Protein AF-A0A7W1KRD4-F1 (afdb_monomer)

Radius of gyration: 26.6 Å; Cα contacts (8 Å, |Δi|>4): 70; chains: 1; bounding box: 88×49×61 Å

Foldseek 3Di:
DDDDDDDPDDDDDDDDPPPDDCVNVVVCPPVPDPPDPCDPCVCVCVVDPDVVNDDPPPPDDDDDDDDDPDPDDPVLVVLLLVLLCQFQNDPCSVVQQQQELDPNHHHQPPQPDDRDPPDDDSGSDGSVSSNVVSNVNGPDDDDPVNVPD

pLDDT: mean 76.21, std 18.36, range [32.31, 97.69]

Sequence (149 aa):
MSEEPEGGGPQEGGSAPHWKTLEQQPDAITAGAPTTPPAEDADRDQENPTPGARTPLEAESASLKKPRYVAAGLPAIYQTTRFAMREMGLARSAKTLLKVNQKNGFDCQSCAWPSPDHERQVAEFCENGAKAIADEGTTKRVTAKFFRE

Solvent-accessible surface area (backbone atoms only — not comparable to full-atom values): 10209 Å² total; per-residue (Å²): 134,90,85,84,86,83,84,87,68,84,87,79,86,78,79,72,64,94,78,71,49,68,90,78,36,78,87,52,74,82,69,59,76,81,80,66,69,77,56,98,60,72,60,54,69,69,77,69,55,58,93,86,70,68,75,79,85,73,89,66,81,87,80,89,71,86,80,76,94,62,97,72,51,70,70,51,52,51,51,37,54,53,49,19,34,71,33,36,32,65,71,51,29,54,58,48,59,69,24,42,52,36,97,95,44,46,73,54,96,79,68,88,68,88,79,68,92,81,75,74,65,82,74,55,69,52,54,67,54,49,48,52,52,19,61,76,50,36,69,80,74,90,51,76,76,74,75,73,121

Secondary structure (DSSP, 8-state):
-----------------TT--GGG-GGGTTS-S------TTTTHHHHSPPTT-PPP---SPPPP-PPPS-S-SHHHHHHHHHHHHHHH-HHHHHHHHTTBT-TTSB--TT--S---SS---TT---HHHHHHHHHHT------GGGG--

Mean predicted aligned error: 16.2 Å

Structure (mmCIF, N/CA/C/O backbone):
data_AF-A0A7W1KRD4-F1
#
_entry.id   AF-A0A7W1KRD4-F1
#
loop_
_atom_site.group_PDB
_atom_site.id
_atom_site.type_symbol
_atom_site.label_atom_id
_atom_site.label_alt_id
_atom_site.label_comp_id
_atom_site.label_asym_id
_atom_site.label_entity_id
_atom_site.label_seq_id
_atom_site.pdbx_PDB_ins_code
_atom_site.Cartn_x
_atom_site.Cartn_y
_atom_site.Cartn_z
_atom_site.occupancy
_atom_site.B_iso_or_equiv
_atom_site.auth_seq_id
_atom_site.auth_comp_id
_atom_site.auth_asym_id
_atom_site.auth_atom_id
_atom_site.pdbx_PDB_model_num
ATOM 1 N N . MET A 1 1 ? 62.504 -36.669 -42.519 1.00 40.53 1 MET A N 1
ATOM 2 C CA . MET A 1 1 ? 62.037 -35.947 -41.328 1.00 40.53 1 MET A CA 1
ATOM 3 C C . MET A 1 1 ? 60.540 -36.130 -41.253 1.00 40.53 1 MET A C 1
ATOM 5 O O . MET A 1 1 ? 59.814 -35.514 -42.020 1.00 40.53 1 MET A O 1
ATOM 9 N N . SER A 1 2 ? 60.129 -37.093 -40.437 1.00 38.00 2 SER A N 1
ATOM 10 C CA . SER A 1 2 ? 58.784 -37.165 -39.876 1.00 38.00 2 SER A CA 1
ATOM 11 C C . SER A 1 2 ? 58.541 -35.909 -39.046 1.00 38.00 2 SER A C 1
ATOM 13 O O . SER A 1 2 ? 59.495 -35.491 -38.402 1.00 38.00 2 SER A O 1
ATOM 15 N N . GLU A 1 3 ? 57.328 -35.354 -39.080 1.00 33.25 3 GLU A N 1
ATOM 16 C CA . GLU A 1 3 ? 56.635 -34.698 -37.953 1.00 33.25 3 GLU A CA 1
ATOM 17 C C . GLU A 1 3 ? 55.342 -34.025 -38.457 1.00 33.25 3 GLU A C 1
ATOM 19 O O . GLU A 1 3 ? 55.334 -32.890 -38.911 1.00 33.25 3 GLU A O 1
ATOM 24 N N . GLU A 1 4 ? 54.245 -34.775 -38.396 1.00 39.38 4 GLU A N 1
ATOM 25 C CA . GLU A 1 4 ? 52.980 -34.340 -37.780 1.00 39.38 4 GLU A CA 1
ATOM 26 C C . GLU A 1 4 ? 52.680 -35.393 -36.684 1.00 39.38 4 GLU A C 1
ATOM 28 O O . GLU A 1 4 ? 53.313 -36.460 -36.748 1.00 39.38 4 GLU A O 1
ATOM 33 N N . PRO A 1 5 ? 51.737 -35.228 -35.728 1.00 50.12 5 PRO A N 1
ATOM 34 C CA . PRO A 1 5 ? 50.740 -34.156 -35.535 1.00 50.12 5 PRO A CA 1
ATOM 35 C C . PRO A 1 5 ? 50.562 -33.715 -34.056 1.00 50.12 5 PRO A C 1
ATOM 37 O O . PRO A 1 5 ? 50.857 -34.481 -33.161 1.00 50.12 5 PRO A O 1
ATOM 40 N N . GLU A 1 6 ? 49.947 -32.565 -33.775 1.00 36.97 6 GLU A N 1
ATOM 41 C CA . GLU A 1 6 ? 49.145 -32.335 -32.547 1.00 36.97 6 GLU A CA 1
ATOM 42 C C . GL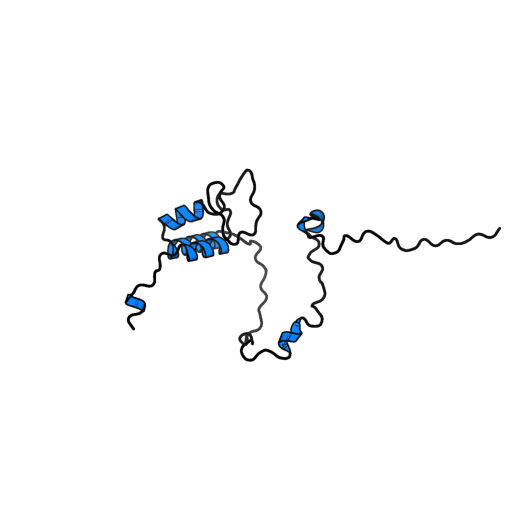U A 1 6 ? 48.163 -31.193 -32.920 1.00 36.97 6 GLU A C 1
ATOM 44 O O . GLU A 1 6 ? 48.573 -30.074 -33.203 1.00 36.97 6 GLU A O 1
ATOM 49 N N . GLY A 1 7 ? 46.863 -31.404 -33.120 1.00 32.31 7 GLY A N 1
ATOM 50 C CA . GLY A 1 7 ? 45.962 -31.917 -32.095 1.00 32.31 7 GLY A CA 1
ATOM 51 C C . GLY A 1 7 ? 45.427 -30.799 -31.186 1.00 32.31 7 GLY A C 1
ATOM 52 O O . GLY A 1 7 ? 45.395 -30.971 -29.976 1.00 32.31 7 GLY A O 1
ATOM 53 N N . GLY A 1 8 ? 45.036 -29.637 -31.726 1.00 32.34 8 GLY A N 1
ATOM 54 C CA . GLY A 1 8 ? 44.386 -28.578 -30.942 1.00 32.34 8 GLY A CA 1
ATOM 55 C C . GLY A 1 8 ? 42.960 -28.974 -30.548 1.00 32.34 8 GLY A C 1
ATOM 56 O O . GLY A 1 8 ? 42.023 -28.737 -31.309 1.00 32.34 8 GLY A O 1
ATOM 57 N N . GLY A 1 9 ? 42.811 -29.622 -29.391 1.00 33.19 9 GLY A N 1
ATOM 58 C CA . GLY A 1 9 ? 41.522 -30.029 -28.828 1.00 33.19 9 GLY A CA 1
ATOM 59 C C . GLY A 1 9 ? 40.587 -28.852 -28.490 1.00 33.19 9 GLY A C 1
ATOM 60 O O . GLY A 1 9 ? 41.023 -27.697 -28.452 1.00 33.19 9 GLY A O 1
ATOM 61 N N . PRO A 1 10 ? 39.290 -29.122 -28.238 1.00 38.72 10 PRO A N 1
ATOM 62 C CA . PRO A 1 10 ? 38.333 -28.106 -27.812 1.00 38.72 10 PRO A CA 1
ATOM 63 C C . PRO A 1 10 ? 38.796 -27.480 -26.496 1.00 38.72 10 PRO A C 1
ATOM 65 O O . PRO A 1 10 ? 39.140 -28.193 -25.556 1.00 38.72 10 PRO A O 1
ATOM 68 N N . GLN A 1 11 ? 38.801 -26.149 -26.430 1.00 41.66 11 GLN A N 1
ATOM 69 C CA . GLN A 1 11 ? 39.089 -25.425 -25.197 1.00 41.66 11 GLN A CA 1
ATOM 70 C C . GLN A 1 11 ? 37.973 -25.699 -24.182 1.00 41.66 11 GL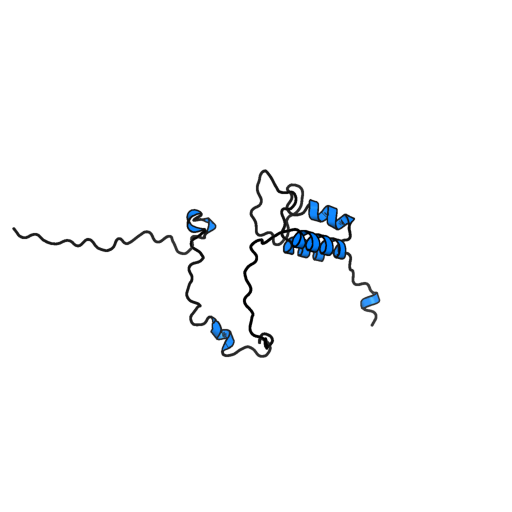N A C 1
ATOM 72 O O . GLN A 1 11 ? 36.899 -25.099 -24.234 1.00 41.66 11 GLN A O 1
ATOM 77 N N . GLU A 1 12 ? 38.229 -26.629 -23.268 1.00 38.78 12 GLU A N 1
ATOM 78 C CA . GLU A 1 12 ? 37.492 -26.738 -22.019 1.00 38.78 12 GLU A CA 1
ATOM 79 C C . GLU A 1 12 ? 37.867 -25.578 -21.091 1.00 38.78 12 GLU A C 1
ATOM 81 O O . GLU A 1 12 ? 39.041 -25.245 -20.930 1.00 38.78 12 GLU A O 1
ATOM 86 N N . GLY A 1 13 ? 36.868 -25.039 -20.391 1.00 32.38 13 GLY A N 1
ATOM 87 C CA . GLY A 1 13 ? 37.102 -24.570 -19.027 1.00 32.38 13 GLY A CA 1
ATOM 88 C C . GLY A 1 13 ? 36.900 -23.086 -18.766 1.00 32.38 13 GLY A C 1
ATOM 89 O O . GLY A 1 13 ? 37.839 -22.350 -18.487 1.00 32.38 13 GLY A O 1
ATOM 90 N N . GLY A 1 14 ? 35.634 -22.695 -18.686 1.00 32.91 14 GLY A N 1
ATOM 91 C CA . GLY A 1 14 ? 35.208 -21.532 -17.920 1.00 32.91 14 GLY A CA 1
ATOM 92 C C . GLY A 1 14 ? 33.809 -21.710 -17.344 1.00 32.91 14 GLY A C 1
ATOM 93 O O . GLY A 1 14 ? 33.053 -20.747 -17.309 1.00 32.91 14 GLY A O 1
ATOM 94 N N . SER A 1 15 ? 33.416 -22.931 -16.951 1.00 49.50 15 SER A N 1
ATOM 95 C CA . SER A 1 15 ? 32.125 -23.140 -16.286 1.00 49.50 15 SER A CA 1
ATOM 96 C C . SER A 1 15 ? 32.127 -22.357 -14.981 1.00 49.50 15 SER A C 1
ATOM 98 O O . SER A 1 15 ? 32.774 -22.747 -14.006 1.00 49.50 15 SER A O 1
ATOM 100 N N . ALA A 1 16 ? 31.371 -21.262 -14.946 1.00 51.75 16 ALA A N 1
ATOM 101 C CA . ALA A 1 16 ? 30.942 -20.688 -13.687 1.00 51.75 16 ALA A CA 1
ATOM 102 C C . ALA A 1 16 ? 30.311 -21.819 -12.852 1.00 51.75 16 ALA A C 1
ATOM 104 O O . ALA A 1 16 ? 29.586 -22.656 -13.400 1.00 51.75 16 ALA A O 1
ATOM 105 N N . PRO A 1 17 ? 30.622 -21.920 -11.553 1.00 52.38 17 PRO A N 1
ATOM 106 C CA . PRO A 1 17 ? 30.023 -22.953 -10.729 1.00 52.38 17 PRO A CA 1
ATOM 107 C C . PRO A 1 17 ? 28.499 -22.765 -10.720 1.00 52.38 17 PRO A C 1
ATOM 109 O O . PRO A 1 17 ? 28.021 -21.635 -10.626 1.00 52.38 17 PRO A O 1
ATOM 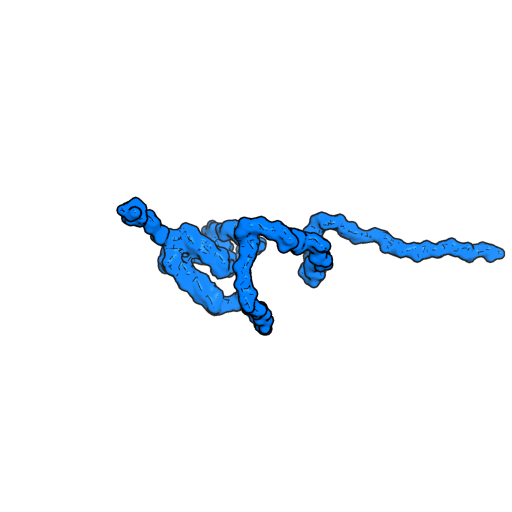112 N N . HIS A 1 18 ? 27.753 -23.873 -10.813 1.00 54.81 18 HIS A N 1
ATOM 113 C CA . HIS A 1 18 ? 26.295 -23.900 -11.035 1.00 54.81 18 HIS A CA 1
ATOM 114 C C . HIS A 1 18 ? 25.454 -23.117 -10.005 1.00 54.81 18 HIS A C 1
ATOM 116 O O . HIS A 1 18 ? 24.261 -22.926 -10.203 1.00 54.81 18 HIS A O 1
ATOM 122 N N . TRP A 1 19 ? 26.060 -22.703 -8.891 1.00 55.59 19 TRP A N 1
ATOM 123 C CA . TRP A 1 19 ? 25.405 -22.013 -7.786 1.00 55.59 19 TRP A CA 1
ATOM 124 C C . TRP A 1 19 ? 25.531 -20.486 -7.845 1.00 55.59 19 TRP A C 1
ATOM 126 O O . TRP A 1 19 ? 24.918 -19.810 -7.019 1.00 55.59 19 TRP A O 1
ATOM 136 N N . LYS A 1 20 ? 26.320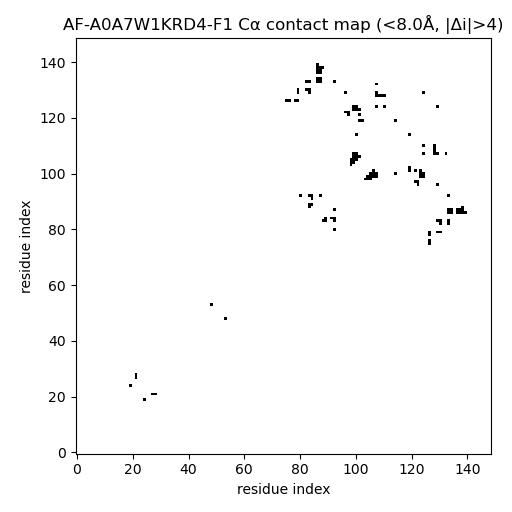 -19.919 -8.773 1.00 52.38 20 LYS A N 1
ATOM 137 C CA . LYS A 1 20 ? 26.420 -18.458 -8.895 1.00 52.38 20 LYS A CA 1
ATOM 138 C C . LYS A 1 20 ? 25.069 -17.886 -9.311 1.00 52.38 20 LYS A C 1
ATOM 140 O O . LYS A 1 20 ? 24.568 -18.193 -10.390 1.00 52.38 20 LYS A O 1
ATOM 145 N N . THR A 1 21 ? 24.492 -17.054 -8.453 1.00 59.69 21 THR A N 1
ATOM 146 C CA . THR A 1 21 ? 23.203 -16.410 -8.708 1.00 59.69 21 THR A CA 1
ATOM 147 C C . THR A 1 21 ? 23.366 -15.244 -9.684 1.00 59.69 21 THR A C 1
ATOM 149 O O . THR A 1 21 ? 24.465 -14.712 -9.861 1.00 59.69 21 THR A O 1
ATOM 152 N N . LEU A 1 22 ? 22.260 -14.815 -10.302 1.00 55.72 22 LEU A N 1
ATOM 153 C CA . LEU A 1 22 ? 22.219 -13.650 -11.200 1.00 55.72 22 LEU A CA 1
ATOM 154 C C . LEU A 1 22 ? 22.800 -12.381 -10.545 1.00 55.72 22 LEU A C 1
ATOM 156 O O . LEU A 1 22 ? 23.407 -11.548 -11.207 1.00 55.72 22 LEU A O 1
ATOM 160 N N . GLU A 1 23 ? 22.662 -12.267 -9.224 1.00 57.00 23 GLU A N 1
ATOM 161 C CA . GLU A 1 23 ? 23.178 -11.161 -8.410 1.00 57.00 23 GLU A CA 1
ATOM 162 C C . GLU A 1 23 ? 24.715 -11.076 -8.413 1.00 57.00 23 GLU A C 1
ATOM 164 O O . GLU A 1 23 ? 25.288 -10.014 -8.186 1.00 57.00 23 GLU A O 1
ATOM 169 N N . GLN A 1 24 ? 25.393 -12.186 -8.718 1.00 63.31 24 GLN A N 1
ATOM 170 C CA . GLN A 1 24 ? 26.851 -12.296 -8.790 1.00 63.31 24 GLN A CA 1
ATOM 171 C C . GLN A 1 24 ? 27.393 -12.170 -10.229 1.00 63.31 24 GLN A C 1
ATOM 173 O O . GLN A 1 24 ? 28.606 -12.273 -10.421 1.00 63.31 24 GLN A O 1
ATOM 178 N N . GLN A 1 25 ? 26.520 -11.972 -11.229 1.00 66.56 25 GLN A N 1
ATOM 179 C CA . GLN A 1 25 ? 26.861 -11.817 -12.655 1.00 66.56 25 GLN A CA 1
ATOM 180 C C . GLN A 1 25 ? 26.004 -10.705 -13.298 1.00 66.56 25 GLN A C 1
ATOM 182 O O . GLN A 1 25 ? 25.078 -10.983 -14.065 1.00 66.56 25 GLN A O 1
ATOM 187 N N . PRO A 1 26 ? 26.264 -9.428 -12.957 1.00 56.81 26 PRO A N 1
ATOM 188 C CA . PRO A 1 26 ? 25.439 -8.294 -13.386 1.00 56.81 26 PRO A CA 1
ATOM 189 C C . PRO A 1 26 ? 25.455 -8.047 -14.907 1.00 56.81 26 PRO A C 1
ATOM 191 O O . PRO A 1 26 ? 24.578 -7.373 -15.441 1.00 56.81 26 PRO A O 1
ATOM 194 N N . ASP A 1 27 ? 26.425 -8.606 -15.622 1.00 69.81 27 ASP A N 1
ATOM 195 C CA . ASP A 1 27 ? 26.539 -8.620 -17.080 1.00 69.81 27 ASP A CA 1
ATOM 196 C C . ASP A 1 27 ? 25.599 -9.634 -17.762 1.00 69.81 27 ASP A C 1
ATOM 198 O O . ASP A 1 27 ? 25.303 -9.497 -18.949 1.00 69.81 27 ASP A O 1
ATOM 202 N N . ALA A 1 28 ? 25.054 -10.598 -17.013 1.00 58.78 28 ALA A N 1
ATOM 203 C CA . ALA A 1 28 ? 24.151 -11.638 -17.512 1.00 58.78 28 ALA A CA 1
ATOM 204 C C . ALA A 1 28 ? 22.652 -11.327 -17.305 1.00 58.78 28 ALA A C 1
ATOM 206 O O . ALA A 1 28 ? 21.801 -12.161 -17.616 1.00 58.78 28 ALA A O 1
ATOM 207 N N . ILE A 1 29 ? 22.298 -10.129 -16.815 1.00 57.09 29 ILE A N 1
ATOM 208 C CA . ILE A 1 29 ? 20.912 -9.742 -16.467 1.00 57.09 29 ILE A CA 1
ATOM 209 C C . ILE A 1 29 ? 19.933 -9.885 -17.653 1.00 57.09 29 ILE A C 1
ATOM 211 O O . ILE A 1 29 ? 18.743 -10.124 -17.451 1.00 57.09 29 ILE A O 1
ATOM 215 N N . THR A 1 30 ? 20.412 -9.790 -18.897 1.00 54.19 30 THR A N 1
ATOM 216 C CA . THR A 1 30 ? 19.589 -9.908 -20.116 1.00 54.19 30 THR A CA 1
ATOM 217 C C . THR A 1 30 ? 19.561 -11.305 -20.736 1.00 54.19 30 THR A C 1
ATOM 219 O O . THR A 1 30 ? 18.824 -11.509 -21.700 1.00 54.19 30 THR A O 1
ATOM 222 N N . ALA A 1 31 ? 20.311 -12.276 -20.205 1.00 61.22 31 ALA A N 1
ATOM 223 C CA . ALA A 1 31 ? 20.406 -13.618 -20.789 1.00 61.22 31 ALA A CA 1
ATOM 224 C C . ALA A 1 31 ? 19.120 -14.453 -20.622 1.00 61.22 31 ALA A C 1
ATOM 226 O O . ALA A 1 31 ? 18.972 -15.493 -21.263 1.00 61.22 31 ALA A O 1
ATOM 227 N N . GLY A 1 32 ? 18.181 -13.988 -19.787 1.00 55.59 32 GLY A N 1
ATOM 228 C CA . GLY A 1 32 ? 17.049 -14.787 -19.327 1.00 55.59 32 GLY A CA 1
ATOM 229 C C . GLY A 1 32 ? 17.516 -15.897 -18.383 1.00 55.59 32 GLY A C 1
ATOM 230 O O . GLY A 1 32 ? 18.684 -16.283 -18.373 1.00 55.59 32 GLY A O 1
ATOM 231 N N . ALA A 1 33 ? 16.612 -16.419 -17.553 1.00 54.88 33 ALA A N 1
ATOM 232 C CA . ALA A 1 33 ? 16.910 -17.682 -16.886 1.00 54.88 33 ALA A CA 1
ATOM 233 C C . ALA A 1 33 ? 17.191 -18.730 -17.980 1.00 54.88 33 ALA A C 1
ATOM 235 O O . ALA A 1 33 ? 16.473 -18.717 -18.989 1.00 54.88 33 ALA A O 1
ATOM 236 N N . PRO A 1 34 ? 18.200 -19.610 -17.824 1.00 57.84 34 PRO A N 1
ATOM 237 C CA . PRO A 1 34 ? 18.352 -20.741 -18.724 1.00 57.84 34 PRO A CA 1
ATOM 238 C C . PRO A 1 34 ? 16.986 -21.412 -18.833 1.00 57.84 34 PRO A C 1
ATOM 240 O O . PRO A 1 34 ? 16.377 -21.763 -17.820 1.00 57.84 34 PRO A O 1
ATOM 243 N N . THR A 1 35 ? 16.463 -21.496 -20.056 1.00 58.56 35 THR A N 1
ATOM 244 C CA . THR A 1 35 ? 15.227 -22.221 -20.327 1.00 58.56 35 THR A CA 1
ATOM 245 C C . THR A 1 35 ? 15.579 -23.690 -20.228 1.00 58.56 35 THR A C 1
ATOM 247 O O . THR A 1 35 ? 15.800 -24.374 -21.224 1.00 58.56 35 THR A O 1
ATOM 250 N N . THR A 1 36 ? 15.705 -24.180 -18.995 1.00 57.00 36 THR A N 1
ATOM 251 C CA . THR A 1 36 ? 15.602 -25.608 -18.754 1.00 57.00 36 THR A CA 1
ATOM 252 C C . THR A 1 36 ? 14.332 -26.037 -19.486 1.00 57.00 36 THR A C 1
ATOM 254 O O . THR A 1 36 ? 13.295 -25.377 -19.311 1.00 57.00 36 THR A O 1
ATOM 257 N N . PRO A 1 37 ? 14.394 -27.065 -20.351 1.00 61.28 37 PRO A N 1
ATOM 258 C CA . PRO A 1 37 ? 13.180 -27.688 -20.848 1.00 61.28 37 PRO A CA 1
ATOM 259 C C . PRO A 1 37 ? 12.255 -27.911 -19.647 1.00 61.28 37 PRO A C 1
ATOM 261 O O . PRO A 1 37 ? 12.776 -28.182 -18.555 1.00 61.28 37 PRO A O 1
ATOM 264 N N . PRO A 1 38 ? 10.925 -27.762 -19.793 1.00 64.00 38 PRO A N 1
ATOM 265 C CA . PRO A 1 38 ? 10.015 -28.194 -18.742 1.00 64.00 38 PRO A CA 1
ATOM 266 C C . PRO A 1 38 ? 10.504 -29.554 -18.251 1.00 64.00 38 PRO A C 1
ATOM 268 O O . PRO A 1 38 ? 10.852 -30.395 -19.087 1.00 64.00 38 PRO A O 1
ATOM 271 N N . ALA A 1 39 ? 10.653 -29.720 -16.933 1.00 68.19 39 ALA A N 1
ATOM 272 C CA . ALA A 1 39 ? 11.056 -31.009 -16.388 1.00 68.19 39 ALA A CA 1
ATOM 273 C C . ALA A 1 39 ? 10.183 -32.080 -17.055 1.00 68.19 39 ALA A C 1
ATOM 275 O O . ALA A 1 39 ? 8.987 -31.848 -17.240 1.00 68.19 39 ALA A O 1
ATOM 276 N N . GLU A 1 40 ? 10.775 -33.197 -17.486 1.00 73.25 40 GLU A N 1
ATOM 277 C CA . GLU A 1 40 ? 10.047 -34.224 -18.251 1.00 73.25 40 GLU A CA 1
ATOM 278 C C . GLU A 1 40 ? 8.795 -34.719 -17.499 1.00 73.25 40 GLU A C 1
ATOM 280 O O . GLU A 1 40 ? 7.865 -35.235 -18.109 1.00 73.25 40 GLU A O 1
ATOM 285 N N . ASP A 1 41 ? 8.752 -34.499 -16.182 1.00 72.56 41 ASP A N 1
ATOM 286 C CA . ASP A 1 41 ? 7.674 -34.812 -15.256 1.00 72.56 41 ASP A CA 1
ATOM 287 C C . ASP A 1 41 ? 6.988 -33.579 -14.623 1.00 72.56 41 ASP A C 1
ATOM 289 O O . ASP A 1 41 ? 6.301 -33.727 -13.612 1.00 72.56 41 ASP A O 1
ATOM 293 N N . ALA A 1 42 ? 7.121 -32.375 -15.197 1.00 66.94 42 ALA A N 1
ATOM 294 C CA . ALA A 1 42 ? 6.500 -31.144 -14.678 1.00 66.94 42 ALA A CA 1
ATOM 295 C C . ALA A 1 42 ? 4.971 -31.258 -14.524 1.00 66.94 42 ALA A C 1
ATOM 297 O O . ALA A 1 42 ? 4.387 -30.629 -13.642 1.00 66.94 42 ALA A O 1
ATOM 298 N N . ASP A 1 43 ? 4.348 -32.108 -15.342 1.00 70.44 43 ASP A N 1
ATOM 299 C CA . ASP A 1 43 ? 2.912 -32.372 -15.336 1.00 70.44 43 ASP A CA 1
ATOM 300 C C . ASP A 1 43 ? 2.542 -33.709 -14.665 1.00 70.44 43 ASP A C 1
ATOM 302 O O . ASP A 1 43 ? 1.377 -34.100 -14.692 1.00 70.44 43 ASP A O 1
ATOM 306 N N . ARG A 1 44 ? 3.481 -34.422 -14.020 1.00 69.19 44 ARG A N 1
ATOM 307 C CA . ARG A 1 44 ? 3.203 -35.725 -13.376 1.00 69.19 44 ARG A CA 1
ATOM 308 C C . ARG A 1 44 ? 2.104 -35.631 -12.317 1.00 69.19 44 ARG A C 1
ATOM 310 O O . ARG A 1 44 ? 1.295 -36.546 -12.173 1.00 69.19 44 ARG A O 1
ATOM 317 N N . ASP A 1 45 ? 2.016 -34.499 -11.624 1.00 64.19 45 ASP A N 1
ATOM 318 C CA . ASP A 1 45 ? 0.962 -34.237 -10.636 1.00 64.19 45 ASP A CA 1
ATOM 319 C C . ASP A 1 45 ? -0.439 -34.103 -11.276 1.00 64.19 45 ASP A C 1
ATOM 321 O O . ASP A 1 45 ? -1.454 -34.202 -10.582 1.00 64.19 45 ASP A O 1
ATOM 325 N N . GLN A 1 46 ? -0.513 -33.924 -12.602 1.00 69.94 46 GLN A N 1
ATOM 326 C CA . GLN A 1 46 ? -1.757 -33.910 -13.379 1.00 69.94 46 GLN A CA 1
ATOM 327 C C . GLN A 1 46 ? -2.205 -35.311 -13.823 1.00 69.94 46 GLN A C 1
ATOM 329 O O . GLN A 1 46 ? -3.378 -35.487 -14.151 1.00 69.94 46 GLN A O 1
ATOM 334 N N . GLU A 1 47 ? -1.317 -36.314 -13.835 1.00 74.25 47 GLU A N 1
ATOM 335 C CA . GLU A 1 47 ? -1.650 -37.679 -14.277 1.00 74.25 47 GLU A CA 1
ATOM 336 C C . GLU A 1 47 ? -2.559 -38.407 -13.276 1.00 74.25 47 GLU A C 1
ATOM 338 O O . GLU A 1 47 ? -3.421 -39.196 -13.667 1.00 74.25 47 GLU A O 1
ATOM 343 N N . ASN A 1 48 ? -2.399 -38.123 -11.978 1.00 73.25 48 ASN A N 1
ATOM 344 C CA . ASN A 1 48 ? -3.219 -38.698 -10.912 1.00 73.25 48 ASN A CA 1
ATOM 345 C C . ASN A 1 48 ? -3.550 -37.644 -9.837 1.00 73.25 48 ASN A C 1
ATOM 347 O O . ASN A 1 48 ? -3.012 -37.688 -8.726 1.00 73.25 48 ASN A O 1
ATOM 351 N N . PRO A 1 49 ? -4.405 -36.657 -10.162 1.00 68.50 49 PRO A N 1
ATOM 352 C CA . PRO A 1 49 ? -4.639 -35.516 -9.295 1.00 68.50 49 PRO A CA 1
ATOM 353 C C . PRO A 1 49 ? -5.339 -35.963 -8.012 1.00 68.50 49 PRO A C 1
ATOM 355 O O . PRO A 1 49 ? -6.359 -36.658 -8.051 1.00 68.50 49 PRO A O 1
ATOM 358 N N . THR A 1 50 ? -4.828 -35.510 -6.865 1.00 69.81 50 THR A N 1
ATOM 359 C CA . THR A 1 50 ? -5.484 -35.705 -5.566 1.00 69.81 50 THR A CA 1
ATOM 360 C C . THR A 1 50 ? -6.960 -35.294 -5.673 1.00 69.81 50 THR A C 1
ATOM 362 O O . THR A 1 50 ? -7.246 -34.183 -6.134 1.00 69.81 50 THR A O 1
ATOM 365 N N . PRO A 1 51 ? -7.927 -36.141 -5.269 1.00 67.75 51 PRO A N 1
ATOM 366 C CA . PRO A 1 51 ? -9.341 -35.784 -5.308 1.00 67.75 51 PRO A CA 1
ATOM 367 C C . PRO A 1 51 ? -9.595 -34.457 -4.576 1.00 67.75 51 PRO A C 1
ATOM 369 O O . PRO A 1 51 ? -9.330 -34.338 -3.384 1.00 67.75 51 PRO A O 1
ATOM 372 N N . GLY A 1 52 ? -10.078 -33.446 -5.304 1.00 68.50 52 GLY A N 1
ATOM 373 C CA . GLY A 1 52 ? -10.295 -32.085 -4.787 1.00 68.50 52 GLY A CA 1
ATOM 374 C C . GLY A 1 52 ? -9.173 -31.076 -5.077 1.00 68.50 52 GLY A C 1
ATOM 375 O O . GLY A 1 52 ? -9.390 -29.887 -4.881 1.00 68.50 52 GLY A O 1
ATOM 376 N N . ALA A 1 53 ? -8.027 -31.510 -5.609 1.00 72.06 53 ALA A N 1
ATOM 377 C CA . ALA A 1 53 ? -6.917 -30.648 -6.035 1.00 72.06 53 ALA A CA 1
ATOM 378 C C . ALA A 1 53 ? -6.978 -30.250 -7.522 1.00 72.06 53 ALA A C 1
ATOM 380 O O . ALA A 1 53 ? -6.017 -29.706 -8.060 1.00 72.06 53 ALA A O 1
ATOM 381 N N . ARG A 1 54 ? -8.096 -30.523 -8.211 1.00 66.62 54 ARG A N 1
ATOM 382 C CA . ARG A 1 54 ? -8.283 -30.056 -9.590 1.00 66.62 54 ARG A CA 1
ATOM 383 C C . ARG A 1 54 ? -8.578 -28.562 -9.578 1.00 66.62 54 ARG A C 1
ATOM 385 O O . ARG A 1 54 ? -9.470 -28.116 -8.854 1.00 66.62 54 ARG A O 1
ATOM 392 N N . THR A 1 55 ? -7.856 -27.808 -10.401 1.00 74.50 55 THR A N 1
ATOM 393 C CA . THR A 1 55 ? -8.236 -26.435 -10.727 1.00 74.50 55 THR A CA 1
ATOM 394 C C . THR A 1 55 ? -9.662 -26.428 -11.292 1.00 74.50 55 THR A C 1
ATOM 396 O O . THR A 1 55 ? -10.093 -27.413 -11.908 1.00 74.50 55 THR A O 1
ATOM 399 N N . PRO A 1 56 ? -10.446 -25.363 -11.055 1.00 78.19 56 PRO A N 1
ATOM 400 C CA . PRO A 1 56 ? -11.749 -25.217 -11.689 1.00 78.19 56 PRO A CA 1
ATOM 401 C C . PRO A 1 56 ? -11.623 -25.400 -13.205 1.00 78.19 56 PRO A C 1
ATOM 403 O O . PRO A 1 56 ? -10.672 -24.908 -13.806 1.00 78.19 56 PRO A O 1
ATOM 406 N N . LEU A 1 57 ? -12.575 -26.108 -13.818 1.00 76.75 57 LEU A N 1
ATOM 407 C CA . LEU A 1 57 ? -12.604 -26.267 -15.271 1.00 76.75 57 LEU A CA 1
ATOM 408 C C . LEU A 1 57 ? -12.821 -24.894 -15.915 1.00 76.75 57 LEU A C 1
ATOM 410 O O . LEU A 1 57 ? -13.922 -24.342 -15.866 1.00 76.75 57 LEU A O 1
ATOM 414 N N . GLU A 1 58 ? -11.770 -24.345 -16.512 1.00 78.12 58 GLU A N 1
ATOM 415 C CA . GLU A 1 58 ? -11.849 -23.138 -17.325 1.00 78.12 58 GLU A CA 1
ATOM 416 C C . GLU A 1 58 ? -12.476 -23.516 -18.674 1.00 78.12 58 GLU A C 1
ATOM 418 O O . GLU A 1 58 ? -11.829 -24.071 -19.556 1.00 78.12 58 GLU A O 1
ATOM 423 N N . ALA A 1 59 ? -13.785 -23.286 -18.808 1.00 76.94 59 ALA A N 1
ATOM 424 C CA . ALA A 1 59 ? -14.549 -23.656 -20.003 1.00 76.94 59 ALA A CA 1
ATOM 425 C C . ALA A 1 59 ? -14.191 -22.819 -21.248 1.00 76.94 59 ALA A C 1
ATOM 427 O O . ALA A 1 59 ? -14.537 -23.199 -22.366 1.00 76.94 59 ALA A O 1
ATOM 428 N N . GLU A 1 60 ? -13.515 -21.683 -21.064 1.00 82.75 60 GLU A N 1
ATOM 429 C CA . GLU A 1 60 ? -13.117 -20.772 -22.135 1.00 82.75 60 GLU A CA 1
ATOM 430 C C . GLU A 1 60 ? -11.601 -20.815 -22.352 1.00 82.75 60 GLU A C 1
ATOM 432 O O . GLU A 1 6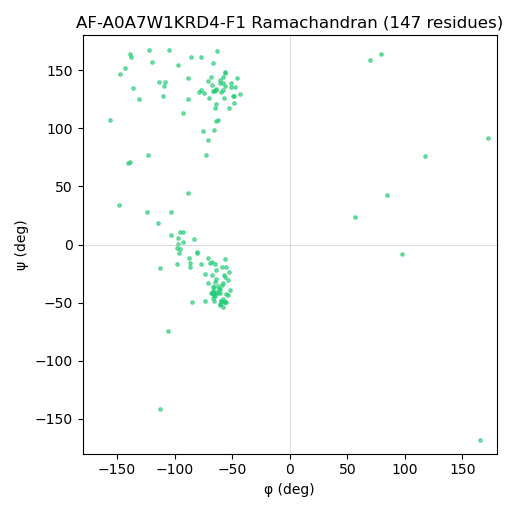0 ? -10.817 -20.770 -21.408 1.00 82.75 60 GLU A O 1
ATOM 437 N N . SER A 1 61 ? -11.173 -20.852 -23.614 1.00 79.69 61 SER A N 1
ATOM 438 C CA . SER A 1 61 ? -9.757 -20.747 -23.972 1.00 79.69 61 SER A CA 1
ATOM 439 C C . SER A 1 61 ? -9.205 -19.354 -23.651 1.00 79.69 61 SER A C 1
ATOM 441 O O . SER A 1 61 ? -9.830 -18.348 -24.000 1.00 79.69 61 SER A O 1
ATOM 443 N N . ALA A 1 62 ? -8.000 -19.277 -23.081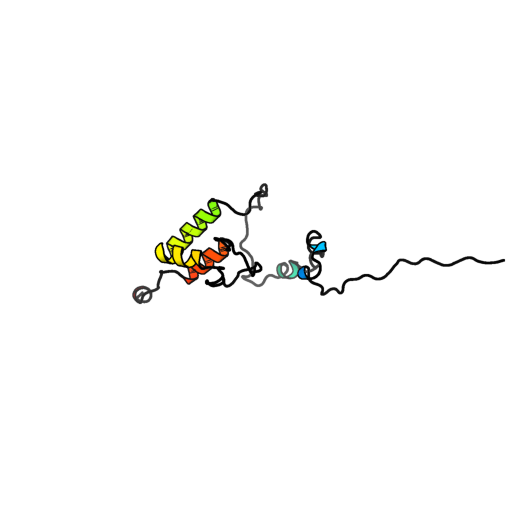 1.00 81.62 62 ALA A N 1
ATOM 444 C CA . ALA A 1 62 ? -7.330 -18.009 -22.803 1.00 81.62 62 ALA A CA 1
ATOM 445 C C . ALA A 1 62 ? -7.151 -17.157 -24.078 1.00 81.62 62 ALA A C 1
ATOM 447 O O . ALA A 1 62 ? -6.569 -17.596 -25.070 1.00 81.62 62 ALA A O 1
ATOM 448 N N . SER A 1 63 ? -7.621 -15.904 -24.053 1.00 83.50 63 SER A N 1
ATOM 449 C CA . SER A 1 63 ? -7.425 -14.959 -25.159 1.00 83.50 63 SER A CA 1
ATOM 450 C C . SER A 1 63 ? -6.116 -14.183 -24.990 1.00 83.50 63 SER A C 1
ATOM 452 O O . SER A 1 63 ? -5.940 -13.488 -23.983 1.00 83.50 63 SER A O 1
ATOM 454 N N . LEU A 1 64 ? -5.234 -14.211 -25.990 1.00 87.44 64 LEU A N 1
ATOM 455 C CA . LEU A 1 64 ? -4.041 -13.364 -26.000 1.00 87.44 64 LEU A CA 1
ATOM 456 C C . LEU A 1 64 ? -4.402 -11.933 -26.419 1.00 87.44 64 LEU A C 1
ATOM 458 O O . LEU A 1 64 ? -5.073 -11.701 -27.424 1.00 87.44 64 LEU A O 1
ATOM 462 N N . LYS A 1 65 ? -3.930 -10.951 -25.649 1.00 87.19 65 LYS A N 1
ATOM 463 C CA . LYS A 1 65 ? -4.055 -9.518 -25.952 1.00 87.19 65 LYS A CA 1
ATOM 464 C C . LYS A 1 65 ? -2.662 -8.911 -26.083 1.00 87.19 65 LYS A C 1
ATOM 466 O O . LYS A 1 65 ? -1.700 -9.433 -25.526 1.00 87.19 65 LYS A O 1
ATOM 471 N N . LYS A 1 66 ? -2.552 -7.787 -26.798 1.00 88.88 66 LYS A N 1
ATOM 472 C CA . LYS A 1 66 ? -1.286 -7.043 -26.876 1.00 88.88 66 LYS A CA 1
ATOM 473 C C . LYS A 1 66 ? -0.831 -6.636 -25.461 1.00 88.88 66 LYS A C 1
ATOM 475 O O . LYS A 1 66 ? -1.663 -6.112 -24.712 1.00 88.88 66 LYS A O 1
ATOM 480 N N . PRO A 1 67 ? 0.451 -6.841 -25.103 1.00 83.81 67 PRO A N 1
ATOM 481 C CA . PRO A 1 67 ? 0.983 -6.420 -23.813 1.00 83.81 67 PRO A CA 1
ATOM 482 C C . PRO A 1 67 ? 0.787 -4.923 -23.573 1.00 83.81 67 PRO A C 1
ATOM 484 O O . PRO A 1 67 ? 0.802 -4.111 -24.501 1.00 83.81 67 PRO A O 1
ATOM 487 N N . ARG A 1 68 ? 0.616 -4.543 -22.306 1.00 78.50 68 ARG A N 1
ATOM 488 C CA . ARG A 1 68 ? 0.660 -3.135 -21.909 1.00 78.50 68 ARG A CA 1
ATOM 489 C C . ARG A 1 68 ? 2.120 -2.687 -21.872 1.00 78.50 68 ARG A C 1
ATOM 491 O O . ARG A 1 68 ? 2.951 -3.363 -21.283 1.00 78.50 68 ARG A O 1
ATOM 498 N N . TYR A 1 69 ? 2.409 -1.532 -22.466 1.00 79.19 69 TYR A N 1
ATOM 499 C CA . TYR A 1 69 ? 3.761 -0.957 -22.498 1.00 79.19 69 TYR A CA 1
ATOM 500 C C . TYR A 1 69 ? 4.152 -0.219 -21.212 1.00 79.19 69 TYR A C 1
ATOM 502 O O . TYR A 1 69 ? 5.285 0.228 -21.082 1.00 79.19 69 TYR A O 1
ATOM 510 N N . VAL A 1 70 ? 3.220 -0.062 -20.270 1.00 78.00 70 VAL A N 1
ATOM 511 C CA . VAL A 1 70 ? 3.460 0.637 -19.007 1.00 78.00 70 VAL A CA 1
ATOM 512 C C . VAL A 1 70 ? 2.949 -0.231 -17.864 1.00 78.00 70 VAL A C 1
ATOM 514 O O . VAL A 1 70 ? 1.789 -0.644 -17.876 1.00 78.00 70 VAL A O 1
ATOM 517 N N . ALA A 1 71 ? 3.822 -0.506 -16.893 1.00 71.94 71 ALA A N 1
ATOM 518 C CA . ALA A 1 71 ? 3.515 -1.320 -15.716 1.00 71.94 71 ALA A CA 1
ATOM 519 C C . ALA A 1 71 ? 2.902 -0.510 -14.554 1.00 71.94 71 ALA A C 1
ATOM 521 O O . ALA A 1 71 ? 2.316 -1.088 -13.644 1.00 71.94 71 ALA A O 1
ATOM 522 N N . ALA A 1 72 ? 3.005 0.824 -14.589 1.00 77.12 72 ALA A N 1
ATOM 523 C CA . ALA A 1 72 ? 2.518 1.736 -13.553 1.00 77.12 72 ALA A CA 1
ATOM 524 C C . ALA A 1 72 ? 1.831 2.974 -14.161 1.00 77.12 72 ALA A C 1
ATOM 526 O O . ALA A 1 72 ? 2.025 3.301 -15.328 1.00 77.12 72 ALA A O 1
ATOM 527 N N . GLY A 1 73 ? 1.013 3.685 -13.384 1.00 85.19 73 GLY A N 1
ATOM 528 C CA . GLY A 1 73 ? 0.389 4.928 -13.845 1.00 85.19 73 GLY A CA 1
ATOM 529 C C . GLY A 1 73 ? -0.765 5.397 -12.968 1.00 85.19 73 GLY A C 1
ATOM 530 O O . GLY A 1 73 ? -1.007 4.858 -11.889 1.00 85.19 73 GLY A O 1
ATOM 531 N N . LEU A 1 74 ? -1.518 6.383 -13.462 1.00 89.75 74 LEU A N 1
ATOM 532 C CA . LEU A 1 74 ? -2.674 6.952 -12.758 1.00 89.75 74 LEU A CA 1
ATOM 533 C C . LEU A 1 74 ? -3.693 5.905 -12.273 1.00 89.75 74 LEU A C 1
ATOM 535 O O . LEU A 1 74 ? -4.171 6.056 -11.148 1.00 89.75 74 LEU A O 1
ATOM 539 N N . PRO A 1 75 ? -4.011 4.831 -13.031 1.00 88.88 75 PRO A N 1
ATOM 540 C CA . PRO A 1 75 ? -4.907 3.792 -12.531 1.00 88.88 75 PRO A CA 1
ATOM 541 C C . PRO A 1 75 ? -4.373 3.102 -11.271 1.00 88.88 75 PRO A C 1
ATOM 543 O O . PRO A 1 75 ? -5.136 2.902 -10.330 1.00 88.88 75 PRO A O 1
ATOM 546 N N . ALA A 1 76 ? -3.072 2.801 -11.218 1.00 88.06 76 ALA A N 1
ATOM 547 C CA . ALA A 1 76 ? -2.448 2.160 -10.060 1.00 88.06 76 ALA A CA 1
ATOM 548 C C . ALA A 1 76 ? -2.473 3.083 -8.832 1.00 88.06 76 ALA A C 1
ATOM 550 O O . ALA A 1 76 ? -2.828 2.647 -7.737 1.00 88.06 76 ALA A O 1
ATOM 551 N N . ILE A 1 77 ? -2.190 4.379 -9.021 1.00 90.38 77 ILE A N 1
ATOM 552 C CA . ILE A 1 77 ? -2.284 5.389 -7.954 1.00 90.38 77 ILE A CA 1
ATOM 553 C C . ILE A 1 77 ? -3.723 5.468 -7.437 1.00 90.38 77 ILE A C 1
ATOM 555 O O . ILE A 1 77 ? -3.957 5.325 -6.239 1.00 90.38 77 ILE A O 1
ATOM 559 N N . TYR A 1 78 ? -4.698 5.626 -8.337 1.00 93.19 78 TYR A N 1
ATOM 560 C CA . TYR A 1 78 ? -6.111 5.715 -7.975 1.00 93.19 78 TYR A CA 1
ATOM 561 C C . TYR A 1 78 ? -6.577 4.491 -7.181 1.00 93.19 78 TYR A C 1
ATOM 563 O O . TYR A 1 78 ? -7.186 4.647 -6.122 1.00 93.19 78 TYR A O 1
ATOM 571 N N . GLN A 1 79 ? -6.278 3.281 -7.661 1.00 93.56 79 GLN A N 1
ATOM 572 C CA . GLN A 1 79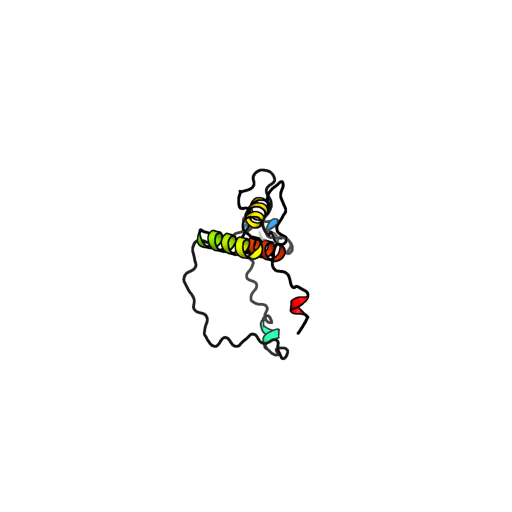 ? -6.705 2.053 -6.990 1.00 93.56 79 GLN A CA 1
ATOM 573 C C . GLN A 1 79 ? -6.023 1.879 -5.636 1.00 93.56 79 GLN A C 1
ATOM 575 O O . GLN A 1 79 ? -6.693 1.534 -4.662 1.00 93.56 79 GLN A O 1
ATOM 580 N N . THR A 1 80 ? -4.729 2.188 -5.550 1.00 93.38 80 THR A N 1
ATOM 581 C CA . THR A 1 80 ? -3.972 2.143 -4.296 1.00 93.38 80 THR A CA 1
ATOM 582 C C . THR A 1 80 ? -4.559 3.101 -3.262 1.00 93.38 80 THR A C 1
ATOM 584 O O . THR A 1 80 ? -4.904 2.686 -2.156 1.00 93.38 80 THR A O 1
ATOM 587 N N . THR A 1 81 ? -4.749 4.375 -3.621 1.00 94.69 81 THR A N 1
ATOM 588 C CA . THR A 1 81 ? -5.292 5.387 -2.707 1.00 94.69 81 THR A CA 1
ATOM 589 C C . THR A 1 81 ? -6.734 5.070 -2.317 1.00 94.69 81 THR A C 1
ATOM 591 O O . THR A 1 81 ? -7.076 5.129 -1.136 1.00 94.69 81 THR A O 1
ATOM 594 N N . ARG A 1 82 ? -7.584 4.679 -3.276 1.00 96.38 82 ARG A N 1
ATOM 595 C CA . ARG A 1 82 ? -8.975 4.273 -3.017 1.00 96.38 82 ARG A CA 1
ATOM 596 C C . ARG A 1 82 ? -9.040 3.106 -2.034 1.00 96.38 82 ARG A C 1
ATOM 598 O O . ARG A 1 82 ? -9.842 3.152 -1.103 1.00 96.38 82 ARG A O 1
ATOM 605 N N . PHE A 1 83 ? -8.226 2.072 -2.243 1.00 96.88 83 PHE A N 1
ATOM 606 C CA . PHE A 1 83 ? -8.205 0.896 -1.378 1.00 96.88 83 PHE A CA 1
ATOM 607 C C . PHE A 1 83 ? -7.714 1.253 0.026 1.00 96.88 83 PHE A C 1
ATOM 609 O O . PHE A 1 83 ? -8.405 0.960 0.999 1.00 96.88 83 PHE A O 1
ATOM 616 N N . ALA A 1 84 ? -6.591 1.969 0.134 1.00 96.69 84 ALA A N 1
ATOM 617 C CA . ALA A 1 84 ? -6.051 2.411 1.415 1.00 96.69 84 ALA A CA 1
ATOM 618 C C . ALA A 1 84 ? -7.082 3.214 2.220 1.00 96.69 84 ALA A C 1
ATOM 620 O O . ALA A 1 84 ? -7.361 2.884 3.373 1.00 96.69 84 ALA A O 1
ATOM 621 N N . MET A 1 85 ? -7.728 4.204 1.590 1.00 97.50 85 MET A N 1
ATOM 622 C CA . MET A 1 85 ? -8.756 5.018 2.244 1.00 97.50 85 MET A CA 1
ATOM 623 C C . MET A 1 85 ? -9.966 4.197 2.687 1.00 97.50 85 MET A C 1
ATOM 625 O O . MET A 1 85 ? -10.535 4.493 3.736 1.00 97.50 85 MET A O 1
ATOM 629 N N . ARG A 1 86 ? -10.358 3.177 1.917 1.00 97.38 86 ARG A N 1
ATOM 630 C CA . ARG A 1 86 ? -11.474 2.292 2.269 1.00 97.38 86 ARG A CA 1
ATOM 631 C C . ARG A 1 86 ? -11.171 1.444 3.503 1.00 97.38 86 ARG A C 1
ATOM 633 O O . ARG A 1 86 ? -12.065 1.246 4.319 1.00 97.38 86 ARG A O 1
ATOM 640 N N . GLU A 1 87 ? -9.948 0.939 3.632 1.00 97.69 87 GLU A N 1
ATOM 641 C CA . GLU A 1 87 ? -9.580 0.057 4.743 1.00 97.69 87 GLU A CA 1
ATOM 642 C C . GLU A 1 87 ? -9.159 0.846 5.992 1.00 97.69 87 GLU A C 1
ATOM 644 O O . GLU A 1 87 ? -9.694 0.627 7.081 1.00 97.69 87 GLU A O 1
ATOM 649 N N . MET A 1 88 ? -8.259 1.821 5.844 1.00 97.62 88 MET A N 1
ATOM 650 C CA . MET A 1 88 ? -7.638 2.540 6.963 1.00 97.62 88 MET A CA 1
ATOM 651 C C . MET A 1 88 ? -8.292 3.897 7.285 1.00 97.62 88 MET A C 1
ATOM 653 O O . MET A 1 88 ? -8.052 4.460 8.358 1.00 97.62 88 MET A O 1
ATOM 657 N N . GLY A 1 89 ? -9.095 4.453 6.373 1.00 96.88 89 GLY A N 1
ATOM 658 C CA . GLY A 1 89 ? -9.585 5.834 6.441 1.00 96.88 89 GLY A CA 1
ATOM 659 C C . GLY A 1 89 ? -8.545 6.865 5.977 1.00 96.88 89 GLY A C 1
ATOM 660 O O . GLY A 1 89 ? -7.352 6.574 5.894 1.00 96.88 89 GLY A O 1
ATOM 661 N N . LEU A 1 90 ? -8.984 8.095 5.682 1.00 96.56 90 LEU A N 1
ATOM 662 C CA . LEU A 1 90 ? -8.158 9.128 5.031 1.00 96.56 90 LEU A CA 1
ATOM 663 C C . LEU A 1 90 ? -6.872 9.468 5.806 1.00 96.56 90 LEU A C 1
ATOM 665 O O . LEU A 1 90 ? -5.775 9.387 5.256 1.00 96.56 90 LEU A O 1
ATOM 669 N N . ALA A 1 91 ? -6.997 9.814 7.092 1.00 96.44 91 ALA A N 1
ATOM 670 C CA . ALA A 1 91 ? -5.870 10.291 7.896 1.00 96.44 91 ALA A CA 1
ATOM 671 C C . ALA A 1 91 ? -4.793 9.214 8.112 1.00 96.44 91 ALA A C 1
ATOM 673 O O . ALA A 1 91 ? -3.601 9.494 7.979 1.00 96.44 91 ALA A O 1
ATOM 674 N N . ARG A 1 92 ? -5.200 7.971 8.415 1.00 96.00 92 ARG A N 1
ATOM 675 C CA . ARG A 1 92 ? -4.247 6.859 8.556 1.00 96.00 92 ARG A CA 1
ATOM 676 C C . ARG A 1 92 ? -3.630 6.504 7.218 1.00 96.00 92 ARG A C 1
ATOM 678 O O . ARG A 1 92 ? -2.423 6.349 7.171 1.00 96.00 92 ARG A O 1
ATOM 685 N N . SER A 1 93 ? -4.415 6.466 6.141 1.00 96.38 93 SER A N 1
ATOM 686 C CA . SER A 1 93 ? -3.883 6.188 4.802 1.00 96.38 93 SER A CA 1
ATOM 687 C C . SER A 1 93 ? -2.778 7.159 4.423 1.00 96.38 93 SER A C 1
ATOM 689 O O . SER A 1 93 ? -1.697 6.720 4.055 1.00 96.38 93 SER A O 1
ATOM 691 N N . ALA A 1 94 ? -3.009 8.465 4.582 1.00 95.50 94 ALA A N 1
ATOM 692 C CA . ALA A 1 94 ? -1.995 9.471 4.287 1.00 95.50 94 ALA A CA 1
ATOM 693 C C . ALA A 1 94 ? -0.733 9.270 5.142 1.00 95.50 94 ALA A C 1
ATOM 695 O O . ALA A 1 94 ? 0.371 9.204 4.611 1.00 95.50 94 ALA A O 1
ATOM 696 N N . LYS A 1 95 ? -0.888 9.101 6.462 1.00 95.06 95 LYS A N 1
ATOM 697 C CA . LYS A 1 95 ? 0.247 8.901 7.376 1.00 95.06 95 LYS A CA 1
ATOM 698 C C . LYS A 1 95 ? 1.031 7.619 7.076 1.00 95.06 95 LYS A C 1
ATOM 700 O O . LYS A 1 95 ? 2.254 7.630 7.159 1.00 95.06 95 LYS A O 1
ATOM 705 N N . THR A 1 96 ? 0.337 6.527 6.774 1.00 95.19 96 THR A N 1
ATOM 706 C CA . THR A 1 96 ? 0.925 5.207 6.527 1.00 95.19 96 THR A CA 1
ATOM 707 C C . THR A 1 96 ? 1.626 5.169 5.172 1.00 95.19 96 THR A C 1
ATOM 709 O O . THR A 1 96 ? 2.792 4.792 5.110 1.00 95.19 96 THR A O 1
ATOM 712 N N . LEU A 1 97 ? 0.969 5.628 4.101 1.00 93.69 97 LEU A N 1
ATOM 713 C CA . LEU A 1 97 ? 1.542 5.626 2.750 1.00 93.69 97 LEU A CA 1
ATOM 714 C C . LEU A 1 97 ? 2.718 6.602 2.595 1.00 93.69 97 LEU A C 1
ATOM 716 O O . LEU A 1 97 ? 3.598 6.361 1.784 1.00 93.69 97 LEU A O 1
ATOM 720 N N . LEU A 1 98 ? 2.781 7.672 3.395 1.00 93.62 98 LEU A N 1
ATOM 721 C CA . LEU A 1 98 ? 3.946 8.567 3.440 1.00 93.62 98 LEU A CA 1
ATOM 722 C C . LEU A 1 98 ? 5.101 8.033 4.301 1.00 93.62 98 LEU A C 1
ATOM 724 O O . LEU A 1 98 ? 6.154 8.661 4.355 1.00 93.62 98 LEU A O 1
ATOM 728 N N . LYS A 1 99 ? 4.907 6.925 5.024 1.00 93.00 99 LYS A N 1
ATOM 729 C CA . LYS A 1 99 ? 5.934 6.315 5.882 1.00 93.00 99 LYS A CA 1
ATOM 730 C C . LYS A 1 99 ? 6.412 4.955 5.397 1.00 93.00 99 LYS A C 1
ATOM 732 O O . LYS A 1 99 ? 7.487 4.535 5.812 1.00 93.00 99 LYS A O 1
ATOM 737 N N . VAL A 1 100 ? 5.646 4.269 4.559 1.00 92.88 100 VAL A N 1
ATOM 738 C CA . VAL A 1 100 ? 6.072 2.980 4.017 1.00 92.88 100 VAL A CA 1
ATOM 739 C C . VAL A 1 100 ? 7.313 3.155 3.133 1.00 92.88 100 VAL A C 1
ATOM 741 O O . VAL A 1 100 ? 7.378 4.057 2.297 1.00 92.88 100 VAL A O 1
ATOM 744 N N . ASN A 1 101 ? 8.300 2.288 3.348 1.00 90.69 101 ASN A N 1
ATOM 745 C CA . ASN A 1 101 ? 9.577 2.204 2.643 1.00 90.69 101 ASN A CA 1
ATOM 746 C C . ASN A 1 101 ? 10.396 3.509 2.670 1.00 90.69 101 ASN A C 1
ATOM 748 O O . ASN A 1 101 ? 11.260 3.734 1.823 1.00 90.69 101 ASN A O 1
ATOM 752 N N . GLN A 1 102 ? 10.147 4.369 3.663 1.00 89.19 102 GLN A N 1
ATOM 753 C CA . GLN A 1 102 ? 10.895 5.605 3.898 1.00 89.19 102 GLN A CA 1
ATOM 754 C C . GLN A 1 102 ? 11.984 5.412 4.961 1.00 89.19 102 GLN A C 1
ATOM 756 O O . GLN A 1 102 ? 11.833 4.610 5.877 1.00 89.19 102 GLN A O 1
ATOM 761 N N . LYS A 1 103 ? 13.050 6.226 4.908 1.00 85.81 103 LYS A N 1
ATOM 762 C CA . LYS A 1 103 ? 14.222 6.130 5.808 1.00 85.81 103 LYS A CA 1
ATOM 763 C C . LYS A 1 103 ? 13.870 6.189 7.300 1.00 85.81 103 LYS A C 1
ATOM 765 O O . LYS A 1 103 ? 14.406 5.428 8.091 1.00 85.81 103 LYS A O 1
ATOM 770 N N . ASN A 1 104 ? 12.964 7.092 7.672 1.00 86.06 104 ASN A N 1
ATOM 771 C CA . ASN A 1 104 ? 12.455 7.238 9.046 1.00 86.06 104 ASN A CA 1
ATOM 772 C C . ASN A 1 104 ? 11.050 6.621 9.190 1.00 86.06 104 ASN A C 1
ATOM 774 O O . ASN A 1 104 ? 10.198 7.114 9.941 1.00 86.06 104 ASN A O 1
ATOM 778 N N . GLY A 1 105 ? 10.779 5.619 8.361 1.00 90.25 105 GLY A N 1
ATOM 779 C CA . GLY A 1 105 ? 9.496 4.978 8.168 1.00 90.25 105 GLY A CA 1
ATOM 780 C C . GLY A 1 105 ? 9.497 3.535 8.651 1.00 90.25 105 GLY A C 1
ATOM 781 O O . GLY A 1 105 ? 10.069 3.221 9.692 1.00 90.25 105 GLY A O 1
ATOM 782 N N . PHE A 1 106 ? 8.812 2.677 7.907 1.00 91.06 106 PHE A N 1
ATOM 783 C CA . PHE A 1 106 ? 8.800 1.232 8.118 1.00 91.06 106 PHE A CA 1
ATOM 784 C C . PHE A 1 106 ? 8.770 0.527 6.764 1.00 91.06 106 PHE A C 1
ATOM 786 O O . PHE A 1 106 ? 8.220 1.077 5.810 1.00 91.06 106 PHE A O 1
ATOM 793 N N . ASP A 1 107 ? 9.306 -0.686 6.688 1.00 88.88 107 ASP A N 1
ATOM 794 C CA . ASP A 1 107 ? 9.311 -1.451 5.445 1.00 88.88 107 ASP A CA 1
ATOM 795 C C . ASP A 1 107 ? 8.041 -2.294 5.286 1.00 88.88 107 ASP A C 1
ATOM 797 O O . ASP A 1 107 ? 7.486 -2.836 6.246 1.00 88.88 107 ASP A O 1
ATOM 801 N N . CYS A 1 108 ? 7.568 -2.402 4.047 1.00 89.00 108 CYS A N 1
ATOM 802 C CA . CYS A 1 108 ? 6.541 -3.364 3.673 1.00 89.00 108 CYS A CA 1
ATOM 803 C C . CYS A 1 108 ? 7.079 -4.792 3.858 1.00 89.00 108 CYS A C 1
ATOM 805 O O . CYS A 1 108 ? 8.172 -5.103 3.387 1.00 89.00 108 CYS A O 1
ATOM 807 N N . GLN A 1 109 ? 6.285 -5.675 4.476 1.00 81.94 109 GLN A N 1
ATOM 808 C CA . GLN A 1 109 ? 6.677 -7.050 4.843 1.00 81.94 109 GLN A CA 1
ATOM 809 C C . GLN A 1 109 ? 7.120 -7.915 3.649 1.00 81.94 109 GLN A C 1
ATOM 811 O O . GLN A 1 109 ? 7.785 -8.932 3.824 1.00 81.94 109 GLN A O 1
ATOM 816 N N . SER A 1 110 ? 6.742 -7.524 2.432 1.00 77.12 110 SER A N 1
ATOM 817 C CA . SER A 1 110 ? 7.063 -8.231 1.189 1.00 77.12 110 SER A CA 1
ATOM 818 C C . SER A 1 110 ? 7.780 -7.330 0.181 1.00 77.12 110 SER A C 1
ATOM 820 O O . SER A 1 110 ? 7.628 -7.511 -1.028 1.00 77.12 110 SER A O 1
ATOM 822 N N . CYS A 1 111 ? 8.515 -6.314 0.646 1.00 81.56 111 CYS A N 1
ATOM 823 C CA . CYS A 1 111 ? 9.268 -5.448 -0.255 1.00 81.56 111 CYS A CA 1
ATOM 824 C C . CYS A 1 111 ? 10.362 -6.251 -0.978 1.00 81.56 111 CYS A C 1
ATOM 826 O O . CYS A 1 111 ? 11.232 -6.836 -0.340 1.00 81.56 111 CYS A O 1
ATOM 828 N N . ALA A 1 112 ? 10.304 -6.274 -2.311 1.00 74.69 112 ALA A N 1
ATOM 829 C CA . ALA A 1 112 ? 11.206 -7.062 -3.151 1.00 74.69 112 ALA A CA 1
ATOM 830 C C . ALA A 1 112 ? 12.384 -6.252 -3.723 1.00 74.69 112 ALA A C 1
ATOM 832 O O . ALA A 1 112 ? 13.206 -6.818 -4.438 1.00 74.69 112 ALA A O 1
ATOM 833 N N . TRP A 1 113 ? 12.453 -4.938 -3.467 1.00 72.69 113 TRP A N 1
ATOM 834 C CA . TRP A 1 113 ? 13.454 -4.061 -4.082 1.00 72.69 113 TRP A CA 1
ATOM 835 C C . TRP A 1 113 ? 14.522 -3.599 -3.080 1.00 72.69 113 TRP A C 1
ATOM 837 O O . TRP A 1 113 ? 14.167 -3.256 -1.947 1.00 72.69 113 TRP A O 1
ATOM 847 N N . PRO A 1 114 ? 15.809 -3.542 -3.481 1.00 69.81 114 PRO A N 1
ATOM 848 C CA . PRO A 1 114 ? 16.878 -3.002 -2.652 1.00 69.81 114 PRO A CA 1
ATOM 849 C C . PRO A 1 114 ? 16.575 -1.575 -2.207 1.00 69.81 114 PRO A C 1
ATOM 851 O O . PRO A 1 114 ? 16.129 -0.733 -2.986 1.00 69.81 114 PRO A O 1
ATOM 854 N N . SER A 1 115 ? 16.845 -1.304 -0.939 1.00 70.56 115 SER A N 1
ATOM 855 C CA . SER A 1 115 ? 16.582 -0.019 -0.310 1.00 70.56 115 SER A CA 1
ATOM 856 C C . SER A 1 115 ? 17.847 0.858 -0.403 1.00 70.56 115 SER A C 1
ATOM 858 O O . SER A 1 115 ? 18.836 0.512 0.243 1.00 70.56 115 SER A O 1
ATOM 860 N N . PRO A 1 116 ? 17.855 1.971 -1.160 1.00 70.88 116 PRO A N 1
ATOM 861 C CA . PRO A 1 116 ? 19.043 2.814 -1.310 1.00 70.88 116 PRO A CA 1
ATOM 862 C C . PRO A 1 116 ? 19.408 3.552 -0.010 1.00 70.88 116 PRO A C 1
ATOM 864 O O . PRO A 1 116 ? 18.536 4.010 0.736 1.00 70.88 116 PRO A O 1
ATOM 867 N N . ASP A 1 117 ? 20.711 3.719 0.235 1.00 70.56 117 ASP A N 1
ATOM 868 C CA . ASP A 1 117 ? 21.243 4.327 1.467 1.00 70.56 117 ASP A CA 1
ATOM 869 C C . ASP A 1 117 ? 21.048 5.854 1.545 1.00 70.56 117 ASP A C 1
ATOM 871 O O . ASP A 1 117 ? 20.992 6.438 2.637 1.00 70.56 117 ASP A O 1
ATOM 875 N N . HIS A 1 118 ? 20.939 6.519 0.390 1.00 73.88 118 HIS A N 1
ATOM 876 C CA . HIS A 1 118 ? 20.941 7.981 0.290 1.00 73.88 118 HIS A CA 1
ATOM 877 C C . HIS A 1 118 ? 19.555 8.562 0.004 1.00 73.88 118 HIS A C 1
ATOM 879 O O . HIS A 1 118 ? 18.935 9.138 0.900 1.00 73.88 118 HIS A O 1
ATOM 885 N N . GLU A 1 119 ? 19.074 8.417 -1.231 1.00 74.69 119 GLU A N 1
ATOM 886 C CA . GLU A 1 119 ? 17.843 9.050 -1.700 1.00 74.69 119 GLU A CA 1
ATOM 887 C C . GLU A 1 119 ? 16.747 8.011 -1.906 1.00 74.69 119 GLU A C 1
ATOM 889 O O . GLU A 1 119 ? 16.949 7.015 -2.597 1.00 74.69 119 GLU A O 1
ATOM 894 N N . ARG A 1 120 ? 15.582 8.257 -1.303 1.00 77.50 120 ARG A N 1
ATOM 895 C CA . ARG A 1 120 ? 14.374 7.451 -1.494 1.00 77.50 120 ARG A CA 1
ATOM 896 C C . ARG A 1 120 ? 13.321 8.274 -2.205 1.00 77.50 120 ARG A C 1
ATOM 898 O O . ARG A 1 120 ? 13.142 9.450 -1.885 1.00 77.50 120 ARG A O 1
ATOM 905 N N . GLN A 1 121 ? 12.599 7.652 -3.128 1.00 82.31 121 GLN A N 1
A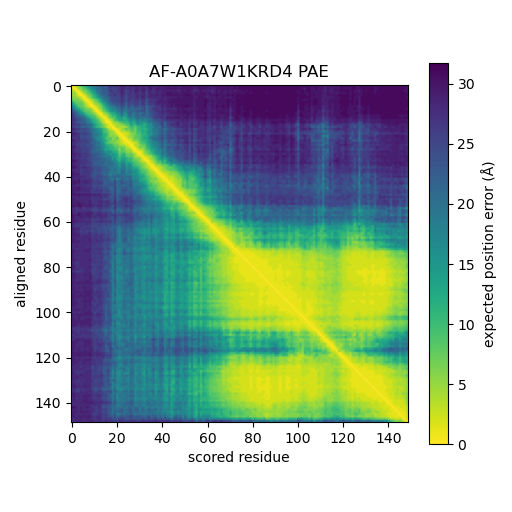TOM 906 C CA . GLN A 1 121 ? 11.442 8.278 -3.743 1.00 82.31 121 GLN A CA 1
ATOM 907 C C . GLN A 1 121 ? 10.315 8.467 -2.719 1.00 82.31 121 GLN A C 1
ATOM 909 O O . GLN A 1 121 ? 10.186 7.759 -1.718 1.00 82.31 121 GLN A O 1
ATOM 914 N N . VAL A 1 122 ? 9.439 9.431 -2.994 1.00 80.19 122 VAL A N 1
ATOM 915 C CA . VAL A 1 122 ? 8.266 9.696 -2.142 1.00 80.19 122 VAL A CA 1
ATOM 916 C C . VAL A 1 122 ? 7.297 8.504 -2.141 1.00 80.19 122 VAL A C 1
ATOM 918 O O . VAL A 1 122 ? 6.609 8.263 -1.153 1.00 80.19 122 VAL A O 1
ATOM 921 N N . ALA A 1 123 ? 7.259 7.741 -3.236 1.00 83.44 123 ALA A N 1
ATOM 922 C CA . ALA A 1 123 ? 6.440 6.544 -3.386 1.00 83.44 123 ALA A CA 1
ATOM 923 C C . ALA A 1 123 ? 7.317 5.330 -3.724 1.00 83.44 123 ALA A C 1
ATOM 925 O O . ALA A 1 123 ? 7.374 4.890 -4.868 1.00 83.44 123 ALA A O 1
ATOM 926 N N . GLU A 1 124 ? 7.997 4.790 -2.713 1.00 85.38 124 GLU A N 1
ATOM 927 C CA . GLU A 1 124 ? 8.833 3.582 -2.816 1.00 85.38 124 GLU A CA 1
ATOM 928 C C . GLU A 1 124 ? 8.033 2.301 -2.567 1.00 85.38 124 GLU A C 1
ATOM 930 O O . GLU A 1 124 ? 8.443 1.440 -1.803 1.00 85.38 124 GLU A O 1
ATOM 935 N N . PHE A 1 125 ? 6.838 2.162 -3.133 1.00 88.06 125 PHE A N 1
ATOM 936 C CA . PHE A 1 125 ? 5.997 0.988 -2.893 1.00 88.06 125 PHE A CA 1
ATOM 937 C C . PHE A 1 125 ? 5.166 0.637 -4.121 1.00 88.06 125 PHE A C 1
ATOM 939 O O . PHE A 1 125 ? 4.722 1.506 -4.871 1.00 88.06 125 PHE A O 1
ATOM 946 N N . CYS A 1 126 ? 4.919 -0.657 -4.313 1.00 89.69 126 CYS A N 1
ATOM 947 C CA . CYS A 1 126 ? 4.005 -1.136 -5.342 1.00 89.69 126 CYS A CA 1
ATOM 948 C C . CYS A 1 126 ? 2.552 -1.147 -4.837 1.00 89.69 126 CYS A C 1
ATOM 950 O O . CYS A 1 126 ? 2.288 -1.157 -3.631 1.00 89.69 126 CYS A O 1
ATOM 952 N N . GLU A 1 127 ? 1.596 -1.192 -5.768 1.00 90.38 127 GLU A N 1
ATOM 953 C CA . GLU A 1 127 ? 0.159 -1.268 -5.462 1.00 90.38 127 GLU A CA 1
ATOM 954 C C . GLU A 1 127 ? -0.171 -2.442 -4.527 1.00 90.38 127 GLU A C 1
ATOM 956 O O . GLU A 1 127 ? -0.925 -2.283 -3.567 1.00 90.38 127 GLU A O 1
ATOM 961 N N . ASN A 1 128 ? 0.418 -3.614 -4.780 1.00 89.44 128 ASN A N 1
ATOM 962 C CA . ASN A 1 128 ? 0.169 -4.814 -3.981 1.00 89.44 128 ASN A CA 1
ATOM 963 C C . ASN A 1 128 ? 0.699 -4.665 -2.547 1.00 89.44 128 ASN A C 1
ATOM 965 O O . ASN A 1 128 ? -0.010 -5.004 -1.603 1.00 89.44 128 ASN A O 1
ATOM 969 N N . GLY A 1 129 ? 1.893 -4.088 -2.371 1.00 91.69 129 GLY A N 1
ATOM 970 C CA . GLY A 1 129 ? 2.460 -3.813 -1.048 1.00 91.69 129 GLY A CA 1
ATOM 971 C C . GLY A 1 129 ? 1.623 -2.806 -0.258 1.00 91.69 129 GLY A C 1
ATOM 972 O O . GLY A 1 129 ? 1.343 -3.010 0.922 1.00 91.69 129 GLY A O 1
ATOM 973 N N . ALA A 1 130 ? 1.131 -1.757 -0.921 1.00 92.69 130 ALA A N 1
ATOM 974 C CA . ALA A 1 130 ? 0.236 -0.790 -0.292 1.00 92.69 130 ALA A CA 1
ATOM 975 C C . ALA A 1 130 ? -1.127 -1.393 0.091 1.00 92.69 130 ALA A C 1
ATOM 977 O O . ALA A 1 130 ? -1.676 -1.044 1.136 1.00 92.69 130 ALA A O 1
ATOM 978 N N . LYS A 1 131 ? -1.672 -2.310 -0.721 1.00 93.12 131 LYS A N 1
ATOM 979 C CA . LYS A 1 131 ? -2.909 -3.041 -0.403 1.00 93.12 131 LYS A CA 1
ATOM 980 C C . LYS A 1 131 ? -2.738 -3.991 0.780 1.00 93.12 131 LYS A C 1
ATOM 982 O O . LYS A 1 131 ? -3.622 -4.017 1.628 1.00 93.12 131 LYS A O 1
ATOM 987 N N . ALA A 1 132 ? -1.618 -4.709 0.865 1.00 94.00 132 ALA A N 1
ATOM 988 C CA . ALA A 1 132 ? -1.321 -5.585 1.999 1.00 94.00 132 ALA A CA 1
ATOM 989 C C . ALA A 1 132 ? -1.272 -4.793 3.317 1.00 94.00 132 ALA A C 1
ATOM 991 O O . ALA A 1 132 ? -1.991 -5.105 4.260 1.00 94.00 132 ALA A O 1
ATOM 992 N N . ILE A 1 133 ? -0.536 -3.677 3.337 1.00 95.12 133 ILE A N 1
ATOM 993 C CA . ILE A 1 133 ? -0.473 -2.783 4.506 1.00 95.12 133 ILE A CA 1
ATOM 994 C C . ILE A 1 133 ? -1.850 -2.201 4.849 1.00 95.12 133 ILE A C 1
ATOM 996 O O . ILE A 1 133 ? -2.185 -2.020 6.019 1.00 95.12 133 ILE A O 1
ATOM 1000 N N . ALA A 1 134 ? -2.656 -1.865 3.841 1.00 95.75 134 ALA A N 1
ATOM 1001 C CA . ALA A 1 134 ? -4.003 -1.360 4.068 1.00 95.75 134 ALA A CA 1
ATOM 1002 C C . ALA A 1 134 ? -4.924 -2.409 4.705 1.00 95.75 134 ALA A C 1
ATOM 1004 O O . ALA A 1 134 ? -5.744 -2.041 5.547 1.00 95.75 134 ALA A O 1
ATOM 1005 N N . ASP A 1 135 ? -4.779 -3.679 4.325 1.00 94.94 135 ASP A N 1
ATOM 1006 C CA . ASP A 1 135 ? -5.513 -4.799 4.914 1.00 94.94 135 ASP A CA 1
ATOM 1007 C C . ASP A 1 135 ? -5.106 -5.013 6.379 1.00 94.94 135 ASP A C 1
ATOM 1009 O O . ASP A 1 135 ? -5.959 -5.035 7.265 1.00 94.94 135 ASP A O 1
ATOM 1013 N N . GLU A 1 136 ? -3.802 -5.003 6.667 1.00 94.19 136 GLU A N 1
ATOM 1014 C CA . GLU A 1 136 ? -3.275 -5.056 8.039 1.00 94.19 136 GLU A CA 1
ATOM 1015 C C . GLU A 1 136 ? -3.734 -3.860 8.892 1.00 94.19 136 GLU A C 1
ATOM 1017 O O . GLU A 1 136 ? -4.055 -3.991 10.074 1.00 94.19 136 GLU A O 1
ATOM 1022 N N . GLY A 1 137 ? -3.791 -2.671 8.291 1.00 94.00 137 GLY A N 1
ATOM 1023 C CA . GLY A 1 137 ? -4.213 -1.431 8.937 1.00 94.00 137 GLY A CA 1
ATOM 1024 C C . GLY A 1 137 ? -5.729 -1.223 8.999 1.00 94.00 137 GLY A C 1
ATOM 1025 O O . GLY A 1 137 ? -6.165 -0.135 9.412 1.00 94.00 137 GLY A O 1
ATOM 1026 N N . THR A 1 138 ? -6.532 -2.203 8.564 1.00 96.38 138 THR A N 1
ATOM 1027 C CA . THR A 1 138 ? -7.976 -2.030 8.386 1.00 96.38 138 THR A CA 1
ATOM 1028 C C . THR A 1 138 ? -8.676 -1.608 9.679 1.00 96.38 138 THR A C 1
ATOM 1030 O O . THR A 1 138 ? -8.339 -1.991 10.802 1.00 96.38 138 THR A O 1
ATOM 1033 N N . THR A 1 139 ? -9.686 -0.757 9.530 1.00 95.75 139 THR A N 1
ATOM 1034 C CA . THR A 1 139 ? -10.526 -0.290 10.640 1.00 95.75 139 THR A CA 1
ATOM 1035 C C . THR A 1 139 ? -11.707 -1.212 10.918 1.00 95.75 139 THR A C 1
ATOM 1037 O O . THR A 1 139 ? -12.362 -1.067 11.955 1.00 95.75 139 THR A O 1
ATOM 1040 N N . LYS A 1 140 ? -11.972 -2.163 10.017 1.00 94.25 140 LYS A N 1
ATOM 1041 C CA . LYS A 1 140 ? -13.035 -3.155 10.164 1.00 94.25 140 LYS A CA 1
ATOM 1042 C C . LYS A 1 140 ? -12.714 -4.067 11.341 1.00 94.25 140 LYS A C 1
ATOM 1044 O O . LYS A 1 140 ? -11.604 -4.569 11.472 1.00 94.25 140 LYS A O 1
ATOM 1049 N N . ARG A 1 141 ? -13.699 -4.277 12.214 1.00 93.75 141 ARG A N 1
ATOM 1050 C CA . ARG A 1 141 ? -13.570 -5.162 13.373 1.00 93.75 141 ARG A CA 1
ATOM 1051 C C . ARG A 1 141 ? -14.802 -6.026 13.512 1.00 93.75 141 ARG A C 1
ATOM 1053 O O . ARG A 1 141 ? -15.926 -5.528 13.454 1.00 93.75 141 ARG A O 1
ATOM 1060 N N . VAL A 1 142 ? -14.571 -7.309 13.759 1.00 94.50 142 VAL A N 1
ATOM 1061 C CA . VAL A 1 142 ? -15.612 -8.215 14.227 1.00 94.50 142 VAL A CA 1
ATOM 1062 C C . VAL A 1 142 ? -15.942 -7.828 15.666 1.00 94.50 142 VAL A C 1
ATOM 1064 O O . VAL A 1 142 ? -15.054 -7.695 16.506 1.00 94.50 142 VAL A O 1
ATOM 1067 N N . THR A 1 143 ? -17.219 -7.588 15.946 1.00 94.75 143 THR A N 1
ATOM 1068 C CA . THR A 1 143 ? -17.692 -7.259 17.298 1.00 94.75 143 THR A CA 1
ATOM 1069 C C . THR A 1 143 ? -18.406 -8.459 17.897 1.00 94.75 143 THR A C 1
ATOM 1071 O O . THR A 1 143 ? -18.813 -9.360 17.169 1.00 94.75 143 THR A O 1
ATOM 1074 N N . ALA A 1 144 ? -18.668 -8.438 19.206 1.00 95.19 144 ALA A N 1
ATOM 1075 C CA . ALA A 1 144 ? -19.481 -9.469 19.852 1.00 95.19 144 ALA A CA 1
ATOM 1076 C C . ALA A 1 144 ? -20.854 -9.677 19.176 1.00 95.19 144 ALA A C 1
ATOM 1078 O O . ALA A 1 144 ? -21.412 -10.759 19.277 1.00 95.19 144 ALA A O 1
ATOM 1079 N N . LYS A 1 145 ? -21.393 -8.677 18.454 1.00 93.88 145 LYS A N 1
ATOM 1080 C CA . LYS A 1 145 ? -22.639 -8.819 17.680 1.00 93.88 145 LYS A CA 1
ATOM 1081 C C . LYS A 1 145 ? -22.563 -9.911 16.616 1.00 93.88 145 LYS A C 1
ATOM 1083 O O . LYS A 1 145 ? -23.572 -10.551 16.378 1.00 93.88 145 LYS A O 1
ATOM 1088 N N . PHE A 1 146 ? -21.398 -10.106 16.008 1.00 94.38 146 PHE A N 1
ATOM 1089 C CA . PHE A 1 146 ? -21.201 -11.097 14.955 1.00 94.38 146 PHE A CA 1
ATOM 1090 C C . PHE A 1 146 ? -21.384 -12.539 15.452 1.00 94.38 146 PHE A C 1
ATOM 1092 O O . PHE A 1 146 ? -21.866 -13.369 14.703 1.00 94.38 146 PHE A O 1
ATOM 1099 N N . PHE A 1 147 ? -21.042 -12.825 16.713 1.00 94.81 147 PHE A N 1
ATOM 1100 C CA . PHE A 1 147 ? -21.080 -14.177 17.289 1.00 94.81 147 PHE A CA 1
ATOM 1101 C C . PHE A 1 147 ? -22.380 -14.497 18.049 1.00 94.81 147 PHE A C 1
ATOM 1103 O O . PHE A 1 147 ? -22.417 -15.452 18.818 1.00 94.81 147 PHE A O 1
ATOM 1110 N N . ARG A 1 148 ? -23.411 -13.649 17.946 1.00 93.12 148 ARG A N 1
ATOM 1111 C CA . ARG A 1 148 ? -24.675 -13.807 18.692 1.00 93.12 148 ARG A CA 1
ATOM 1112 C C . ARG A 1 148 ? -25.759 -14.584 17.930 1.00 93.12 148 ARG A C 1
ATOM 1114 O O . ARG A 1 148 ? -26.852 -14.730 18.469 1.00 93.12 148 ARG A O 1
ATOM 1121 N N . GLU A 1 149 ? -25.452 -15.056 16.727 1.00 69.50 149 GLU A N 1
ATOM 1122 C CA . GLU A 1 149 ?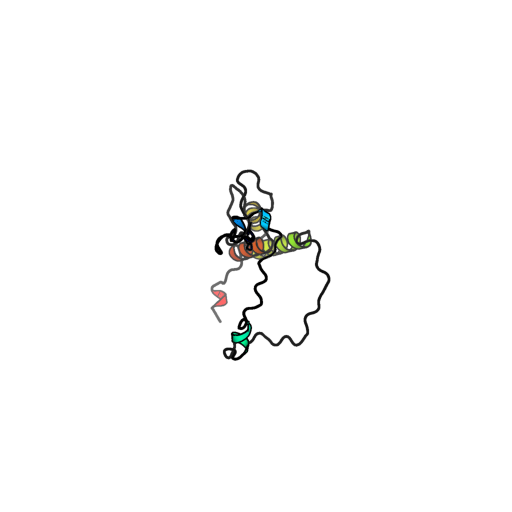 -26.285 -15.904 15.860 1.00 69.50 149 GLU A CA 1
ATOM 1123 C C . GLU A 1 149 ? -25.581 -17.248 15.643 1.00 69.50 149 GLU A C 1
ATOM 1125 O O . GLU A 1 149 ? -26.300 -18.261 15.503 1.00 69.50 149 GLU A O 1
#